Protein AF-A0A060RL72-F1 (afdb_monomer)

Radius of gyration: 18.07 Å; Cα contacts (8 Å, |Δi|>4): 55; chains: 1; bounding box: 34×30×53 Å

Organism: NCBI:txid315405

Secondary structure (DSSP, 8-state):
---------PPPPHHHHHHHHT-TT-HHHHHHHHHHHHHHHHHTS---HHHHHHHHHHHHHHHH-

Structure (mmCIF, N/CA/C/O backbone):
data_AF-A0A060RL72-F1
#
_entry.id   AF-A0A060RL72-F1
#
loop_
_atom_site.group_PDB
_atom_site.id
_atom_site.type_symbol
_atom_site.label_atom_id
_atom_site.label_alt_id
_atom_site.label_comp_id
_atom_site.label_asym_id
_atom_site.label_entity_id
_atom_site.label_seq_id
_atom_site.pdbx_PDB_ins_code
_atom_site.Cartn_x
_atom_site.Cartn_y
_atom_site.Cartn_z
_atom_site.occupancy
_atom_site.B_iso_or_equiv
_atom_site.auth_seq_id
_atom_site.auth_comp_id
_atom_site.auth_asym_id
_atom_s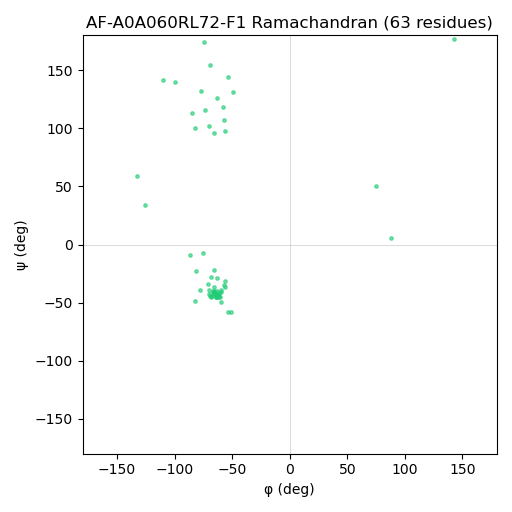ite.auth_atom_id
_atom_site.pdbx_PDB_model_num
ATOM 1 N N . MET A 1 1 ? -4.546 22.010 39.106 1.00 38.06 1 MET A N 1
ATOM 2 C CA . MET A 1 1 ? -4.611 21.727 37.657 1.00 38.06 1 MET A CA 1
ATOM 3 C C . MET A 1 1 ? -5.623 20.608 37.464 1.00 38.06 1 MET A C 1
ATOM 5 O O . MET A 1 1 ? -5.341 19.481 37.841 1.00 38.06 1 MET A O 1
ATOM 9 N N . SER A 1 2 ? -6.850 20.950 37.062 1.00 39.97 2 SER A N 1
ATOM 10 C CA . SER A 1 2 ? -7.975 20.006 37.004 1.00 39.97 2 SER A CA 1
ATOM 11 C C . SER A 1 2 ? -7.933 19.247 35.676 1.00 39.97 2 SER A C 1
ATOM 13 O O . SER A 1 2 ? -8.069 19.858 34.615 1.00 39.97 2 SER A O 1
ATOM 15 N N . LEU A 1 3 ? -7.676 17.937 35.731 1.00 49.50 3 LEU A N 1
ATOM 16 C CA . LEU A 1 3 ? -7.655 17.047 34.572 1.00 49.50 3 LEU A CA 1
ATOM 17 C C . LEU A 1 3 ? -9.101 16.894 34.074 1.00 49.50 3 LEU A C 1
ATOM 19 O O . LEU A 1 3 ? -9.904 16.199 34.695 1.00 49.50 3 LEU A O 1
ATOM 23 N N . ASN A 1 4 ? -9.448 17.602 32.995 1.00 51.72 4 ASN A N 1
ATOM 24 C CA . ASN A 1 4 ? -10.758 17.513 32.353 1.00 51.72 4 ASN A CA 1
ATOM 25 C C . ASN A 1 4 ? -11.022 16.055 31.955 1.00 51.72 4 ASN A C 1
ATOM 27 O O . ASN A 1 4 ? -10.394 15.504 31.052 1.00 51.72 4 ASN A O 1
ATOM 31 N N . LYS A 1 5 ? -11.931 15.428 32.697 1.00 49.59 5 LYS A N 1
ATOM 32 C CA . LYS A 1 5 ? -12.357 14.043 32.553 1.00 49.59 5 LYS A CA 1
ATOM 33 C C . LYS A 1 5 ? -13.078 13.910 31.207 1.00 49.59 5 LYS A C 1
ATOM 35 O O . LYS A 1 5 ? -14.271 14.194 31.119 1.00 49.59 5 LYS A O 1
ATOM 40 N N . PHE A 1 6 ? -12.373 13.483 30.159 1.00 54.34 6 PHE A N 1
ATOM 41 C CA . PHE A 1 6 ? -13.001 12.946 28.949 1.00 54.34 6 PHE A CA 1
ATOM 42 C C . PHE A 1 6 ? -13.904 11.784 29.394 1.00 54.34 6 PHE A C 1
ATOM 44 O O . PHE A 1 6 ? -13.420 10.709 29.717 1.00 54.34 6 PHE A O 1
ATOM 51 N N . THR A 1 7 ? -15.202 12.035 29.558 1.00 56.28 7 THR A N 1
ATOM 52 C CA . THR A 1 7 ? -16.180 11.091 30.142 1.00 56.28 7 THR A CA 1
ATOM 53 C C 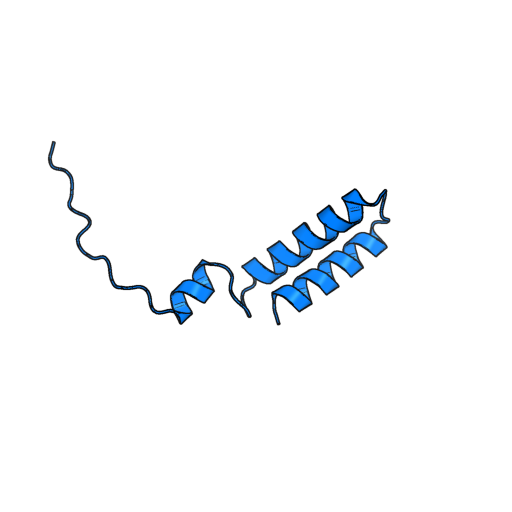. THR A 1 7 ? -17.367 10.870 29.219 1.00 56.28 7 THR A C 1
ATOM 55 O O . THR A 1 7 ? -18.490 10.671 29.659 1.00 56.28 7 THR A O 1
ATOM 58 N N . ASN A 1 8 ? -17.109 10.895 27.915 1.00 55.62 8 ASN A N 1
ATOM 59 C CA . ASN A 1 8 ? -18.084 10.539 26.890 1.00 55.62 8 ASN A CA 1
ATOM 60 C C . ASN A 1 8 ? -17.439 9.584 25.880 1.00 55.62 8 ASN A C 1
ATOM 62 O O . ASN A 1 8 ? -17.322 9.883 24.695 1.00 55.62 8 ASN A O 1
ATOM 66 N N . PHE A 1 9 ? -16.967 8.435 26.365 1.00 59.22 9 PHE A N 1
ATOM 67 C CA . PHE A 1 9 ? -16.586 7.335 25.485 1.00 59.22 9 PHE A CA 1
ATOM 68 C C . PHE A 1 9 ? -17.868 6.584 25.120 1.00 59.22 9 PHE A C 1
ATOM 70 O O . PHE A 1 9 ? -18.399 5.835 25.935 1.00 59.22 9 PHE A O 1
ATOM 77 N N . GLN A 1 10 ? -18.402 6.841 23.927 1.00 66.50 10 GLN A N 1
ATOM 78 C CA . GLN A 1 10 ? -19.416 5.969 23.339 1.00 66.50 10 GLN A CA 1
ATOM 79 C C . GLN A 1 10 ? -18.704 4.735 22.785 1.00 66.50 10 GLN A C 1
ATOM 81 O O . GLN A 1 10 ? -17.683 4.871 22.107 1.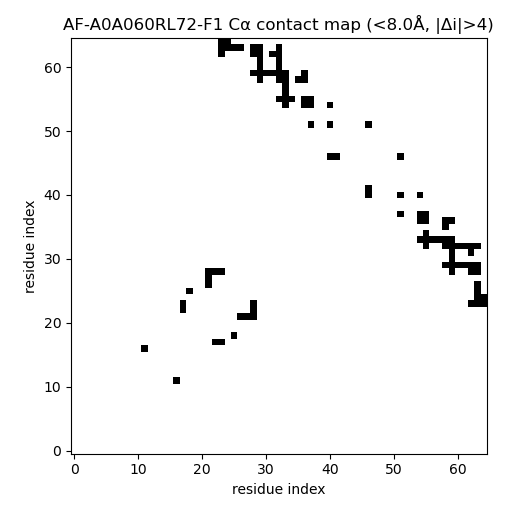00 66.50 10 GLN A O 1
ATOM 86 N N . GLU A 1 11 ? -19.214 3.545 23.102 1.00 67.38 11 GLU A N 1
ATOM 87 C CA . GLU A 1 11 ? -18.718 2.306 22.508 1.00 67.38 11 GLU A CA 1
ATOM 88 C C . GLU A 1 11 ? -18.868 2.415 20.988 1.00 67.38 11 GLU A C 1
ATOM 90 O O . GLU A 1 11 ? -19.960 2.649 20.468 1.00 67.38 11 GLU A O 1
ATOM 95 N N . LEU A 1 12 ? -17.737 2.357 20.283 1.00 66.94 12 LEU A N 1
ATOM 96 C CA . LEU A 1 12 ? -17.714 2.556 18.845 1.00 66.94 12 LEU A CA 1
ATOM 97 C C . LEU A 1 12 ? -18.307 1.316 18.180 1.00 66.94 12 LEU A C 1
ATOM 99 O O . LEU A 1 12 ? -17.743 0.225 18.280 1.00 66.94 12 LEU A O 1
ATOM 103 N N . ASP A 1 13 ? -19.436 1.497 17.497 1.00 71.75 13 ASP A N 1
ATOM 104 C CA . ASP A 1 13 ? -20.056 0.431 16.720 1.00 71.75 13 ASP A CA 1
ATOM 105 C C . ASP A 1 13 ? -19.044 -0.181 15.738 1.00 71.75 13 ASP A C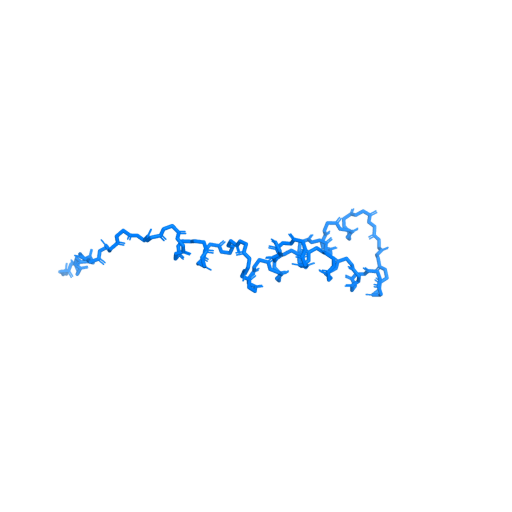 1
ATOM 107 O O . ASP A 1 13 ? -18.202 0.513 15.157 1.00 71.75 13 ASP A O 1
ATOM 111 N N . LYS A 1 14 ? -19.137 -1.497 15.532 1.00 69.62 14 LYS A N 1
ATOM 112 C CA . LYS A 1 14 ? -18.187 -2.260 14.709 1.00 69.62 14 LYS A CA 1
ATOM 113 C C . LYS A 1 14 ? -18.076 -1.709 13.284 1.00 69.62 14 LYS A C 1
ATOM 115 O O . LYS A 1 14 ? -16.990 -1.769 12.711 1.00 69.62 14 LYS A O 1
ATOM 120 N N . ASN A 1 15 ? -19.148 -1.134 12.730 1.00 63.78 15 ASN A N 1
ATOM 121 C CA . ASN A 1 15 ? -19.120 -0.510 11.406 1.00 63.78 15 ASN A CA 1
ATOM 122 C C . ASN A 1 15 ? -18.303 0.787 11.406 1.00 63.78 15 ASN A C 1
ATOM 124 O O . ASN A 1 15 ? -17.477 0.997 10.522 1.00 63.78 15 ASN A O 1
ATOM 128 N N . HIS A 1 16 ? -18.459 1.625 12.434 1.00 65.31 16 HIS A N 1
ATOM 129 C CA . HIS A 1 16 ? -17.650 2.836 12.597 1.00 65.31 16 HIS A CA 1
ATOM 130 C C . HIS A 1 16 ? -16.177 2.505 12.850 1.00 65.31 16 HIS A C 1
ATOM 132 O O . HIS A 1 16 ? -15.288 3.181 12.326 1.00 65.31 16 HIS A O 1
ATOM 138 N N . LEU A 1 17 ? -15.911 1.432 13.597 1.00 65.69 17 LEU A N 1
ATOM 139 C CA . LEU A 1 17 ? -14.560 0.928 13.806 1.00 65.69 17 LEU A CA 1
ATOM 140 C C . LEU A 1 17 ? -13.931 0.461 12.485 1.00 65.69 17 LEU A C 1
ATOM 142 O O . LEU A 1 17 ? -12.770 0.765 12.231 1.00 65.69 17 LEU A O 1
ATOM 146 N N . GLN A 1 18 ? -14.692 -0.205 11.609 1.00 64.44 18 GLN A N 1
ATOM 147 C CA . GLN A 1 18 ? -14.227 -0.559 10.265 1.00 64.44 18 GLN A CA 1
ATOM 148 C C . GLN A 1 18 ? -13.974 0.675 9.398 1.00 64.44 18 GLN A C 1
ATOM 150 O O . GLN A 1 18 ? -12.958 0.734 8.713 1.00 64.44 18 GLN A O 1
ATOM 155 N N . THR A 1 19 ? -14.821 1.701 9.452 1.00 65.44 19 THR A N 1
ATOM 156 C CA . THR A 1 19 ? -14.561 2.945 8.713 1.00 65.44 19 THR A CA 1
ATOM 157 C C . THR A 1 19 ? -13.261 3.615 9.167 1.00 65.44 19 THR A C 1
ATOM 159 O O . THR A 1 19 ? -12.456 4.010 8.329 1.00 65.44 19 THR A O 1
ATOM 162 N N . ILE A 1 20 ? -13.006 3.704 10.475 1.00 67.50 20 ILE A N 1
ATOM 163 C CA . ILE A 1 20 ? -11.824 4.401 11.012 1.00 67.50 20 ILE A CA 1
ATOM 164 C C . ILE A 1 20 ? -10.556 3.548 10.890 1.00 67.50 20 ILE A C 1
ATOM 166 O O . ILE A 1 20 ? -9.495 4.067 10.556 1.00 67.50 20 ILE A O 1
ATOM 170 N N . SER A 1 21 ? -10.656 2.238 11.116 1.00 66.56 21 SER A N 1
ATOM 171 C CA . SER A 1 21 ? -9.523 1.307 11.049 1.00 66.56 21 SER A CA 1
ATOM 172 C C . SER A 1 21 ? -9.084 0.984 9.617 1.00 66.56 21 SER A C 1
ATOM 174 O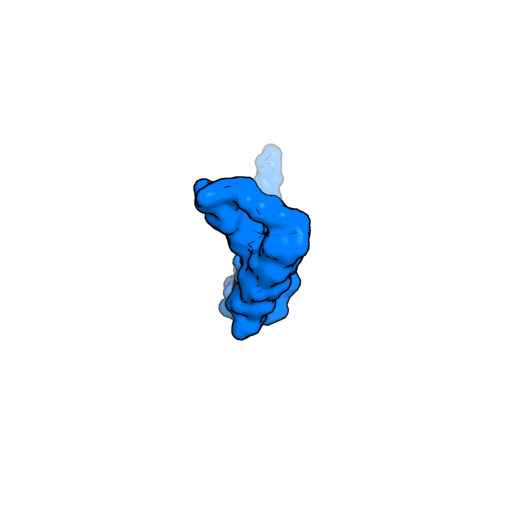 O . SER A 1 21 ? -8.082 0.293 9.447 1.00 66.56 21 SER A O 1
ATOM 176 N N . GLY A 1 22 ? -9.817 1.428 8.590 1.00 62.47 22 GLY A N 1
ATOM 177 C CA . GLY A 1 22 ? -9.526 1.028 7.212 1.00 62.47 22 GLY A CA 1
ATOM 178 C C . GLY A 1 22 ? -9.965 -0.409 6.919 1.00 62.47 22 GLY A C 1
ATOM 179 O O . GLY A 1 22 ? -9.196 -1.217 6.402 1.00 62.47 22 GLY A O 1
ATOM 180 N N . GLY A 1 23 ? -11.207 -0.740 7.252 1.00 63.97 23 GLY A N 1
ATOM 181 C CA . GLY A 1 23 ? -11.886 -1.960 6.835 1.00 63.97 23 GLY A CA 1
ATOM 182 C C . GLY A 1 23 ? -12.325 -1.933 5.367 1.00 63.97 23 GLY A C 1
ATOM 183 O O . GLY A 1 23 ? -12.209 -0.925 4.669 1.00 63.97 23 GLY A O 1
ATOM 184 N N . LYS A 1 24 ? -12.846 -3.075 4.918 1.00 63.34 24 LYS A N 1
ATOM 185 C CA . LYS A 1 24 ? -13.350 -3.337 3.561 1.00 63.34 24 LYS A CA 1
ATOM 186 C C . LYS A 1 24 ? -14.315 -2.229 3.107 1.00 63.34 24 LYS A C 1
ATOM 188 O O . LYS A 1 24 ? -15.208 -1.842 3.858 1.00 63.34 24 LYS A O 1
ATOM 193 N N . GLY A 1 25 ? -14.111 -1.694 1.907 1.00 69.56 25 GLY A N 1
ATOM 194 C CA . GLY A 1 25 ? -14.890 -0.597 1.323 1.00 69.56 25 GLY A CA 1
ATOM 195 C C . GLY A 1 25 ? -14.406 0.819 1.658 1.00 69.56 25 GLY A C 1
ATOM 196 O O . GLY A 1 25 ? -15.073 1.784 1.278 1.00 69.56 25 GLY A O 1
ATOM 197 N N . ASN A 1 26 ? -13.264 0.984 2.339 1.00 80.12 26 ASN A N 1
ATOM 198 C CA . ASN A 1 26 ? -12.698 2.302 2.645 1.00 80.12 26 ASN A CA 1
ATOM 199 C C . ASN A 1 26 ? -11.563 2.707 1.680 1.00 80.12 26 ASN A C 1
ATOM 201 O O . ASN A 1 26 ? -10.676 1.916 1.356 1.00 80.12 26 ASN A O 1
ATOM 205 N N . MET A 1 27 ? -11.533 3.985 1.279 1.00 80.19 27 MET A N 1
ATOM 206 C CA . MET A 1 27 ? -10.442 4.572 0.487 1.00 80.19 27 MET A CA 1
ATOM 207 C C . MET A 1 27 ? -9.077 4.433 1.174 1.00 80.19 27 MET A C 1
ATOM 209 O O . MET A 1 27 ? -8.077 4.220 0.492 1.00 80.19 27 MET A O 1
ATOM 213 N N . GLY A 1 28 ? -9.024 4.507 2.510 1.00 81.44 28 GLY A N 1
ATOM 214 C CA . GLY A 1 28 ? -7.780 4.311 3.264 1.00 81.44 28 GLY A CA 1
ATOM 215 C C . GLY A 1 28 ? -7.157 2.929 3.034 1.00 81.44 28 GLY A C 1
ATOM 216 O O . GLY A 1 28 ? -5.946 2.817 2.856 1.00 81.44 28 GLY A O 1
ATOM 217 N N . SER A 1 29 ? -7.989 1.891 2.945 1.00 82.75 29 SER A N 1
ATOM 218 C CA . SER A 1 29 ? -7.569 0.511 2.666 1.00 82.75 29 SER A CA 1
ATOM 219 C C . SER A 1 29 ? -7.094 0.354 1.231 1.00 82.75 29 SER A C 1
ATOM 221 O O . SER A 1 29 ? -6.077 -0.292 0.999 1.00 82.75 29 SER A O 1
ATOM 223 N N . ALA A 1 30 ? -7.771 1.007 0.280 1.00 86.19 30 ALA A N 1
ATOM 224 C CA . ALA A 1 30 ? -7.345 1.034 -1.116 1.00 86.19 30 ALA A CA 1
ATOM 225 C C . ALA A 1 30 ? -5.949 1.657 -1.257 1.00 86.19 30 ALA A C 1
ATOM 227 O O . ALA A 1 30 ? -5.056 1.059 -1.847 1.00 86.19 30 ALA A O 1
ATOM 228 N N . ILE A 1 31 ? -5.728 2.828 -0.653 1.00 88.06 31 ILE A N 1
ATOM 229 C CA . ILE A 1 31 ? -4.440 3.536 -0.706 1.00 88.06 31 ILE A CA 1
ATOM 230 C C . ILE A 1 31 ? -3.346 2.736 0.018 1.00 88.06 31 ILE A C 1
ATOM 232 O O . ILE A 1 31 ? -2.231 2.615 -0.491 1.00 88.06 31 ILE A O 1
ATOM 236 N N . GLY A 1 32 ? -3.663 2.148 1.175 1.00 87.44 32 GLY A N 1
ATOM 237 C CA . GLY A 1 32 ? -2.745 1.278 1.909 1.00 87.44 32 GLY A CA 1
ATOM 238 C C . GLY A 1 32 ? -2.354 0.032 1.110 1.00 87.44 32 GLY A C 1
ATOM 239 O O . GLY A 1 32 ? -1.171 -0.295 1.031 1.00 87.44 32 GLY A O 1
ATOM 240 N N . GLY A 1 33 ? -3.321 -0.617 0.455 1.00 88.50 33 GLY A N 1
ATOM 241 C CA . GLY A 1 33 ? -3.093 -1.756 -0.436 1.00 88.50 33 GLY A CA 1
ATOM 242 C C . GLY A 1 33 ? -2.252 -1.381 -1.654 1.00 88.50 33 GLY A C 1
ATOM 243 O O . GLY A 1 33 ? -1.292 -2.079 -1.969 1.00 88.50 33 GLY A O 1
ATOM 244 N N . CYS A 1 34 ? -2.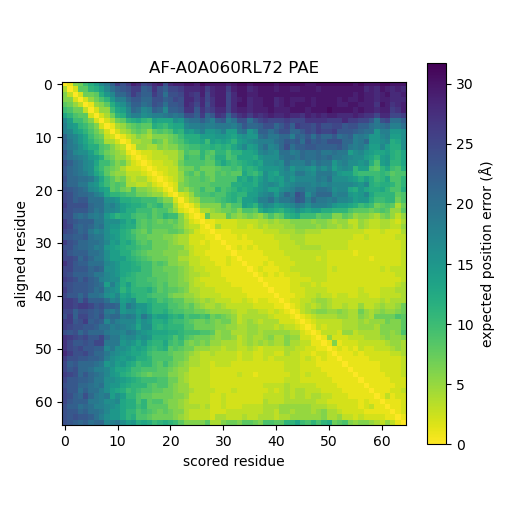545 -0.244 -2.286 1.00 91.38 34 CYS A N 1
ATOM 245 C CA . CYS A 1 34 ? -1.767 0.315 -3.389 1.00 91.38 34 CYS A CA 1
ATOM 246 C C . CYS A 1 34 ? -0.282 0.473 -3.032 1.00 91.38 34 CYS A C 1
ATOM 248 O O . CYS A 1 34 ? 0.597 -0.083 -3.692 1.00 91.38 34 CYS A O 1
ATOM 250 N N . ILE A 1 35 ? -0.003 1.235 -1.971 1.00 91.69 35 ILE A N 1
ATOM 251 C CA . ILE A 1 35 ? 1.362 1.563 -1.548 1.00 91.69 35 ILE A CA 1
ATOM 252 C C . ILE A 1 35 ? 2.070 0.308 -1.029 1.00 91.69 35 ILE A C 1
ATOM 254 O O . ILE A 1 35 ? 3.209 0.044 -1.413 1.00 91.69 35 ILE A O 1
ATOM 258 N N . GLY A 1 36 ? 1.390 -0.492 -0.204 1.00 90.00 36 GLY A N 1
ATOM 259 C CA . GLY A 1 36 ? 1.928 -1.734 0.346 1.00 90.00 36 GLY A CA 1
ATOM 260 C C . GLY A 1 36 ? 2.274 -2.758 -0.735 1.00 90.00 36 GLY A C 1
ATOM 261 O O . GLY A 1 36 ? 3.346 -3.355 -0.683 1.00 90.00 36 GLY A O 1
ATOM 262 N N . GLY A 1 37 ? 1.420 -2.910 -1.751 1.00 90.38 37 GLY A N 1
ATOM 263 C CA . GLY A 1 37 ? 1.659 -3.801 -2.887 1.00 90.38 37 GLY A CA 1
ATOM 264 C C . GLY A 1 37 ? 2.869 -3.379 -3.716 1.00 90.38 37 GLY A C 1
ATOM 265 O O . GLY A 1 37 ? 3.721 -4.209 -4.035 1.00 90.38 37 GLY A O 1
ATOM 266 N N . VAL A 1 38 ? 2.994 -2.082 -4.014 1.00 93.38 38 VAL A N 1
ATOM 267 C CA . VAL A 1 38 ? 4.155 -1.552 -4.746 1.00 93.38 38 VAL A CA 1
ATOM 268 C C . VAL A 1 38 ? 5.440 -1.699 -3.938 1.00 93.38 38 VAL A C 1
ATOM 270 O O . VAL A 1 38 ? 6.449 -2.113 -4.504 1.00 93.38 38 VAL A O 1
ATOM 273 N N . LEU A 1 39 ? 5.418 -1.418 -2.630 1.00 92.19 39 LEU A N 1
ATOM 274 C CA . LEU A 1 39 ? 6.583 -1.626 -1.764 1.00 92.19 39 LEU A CA 1
ATOM 275 C C . LEU A 1 39 ? 7.014 -3.093 -1.744 1.00 92.19 39 LEU A C 1
ATOM 277 O O . LEU A 1 39 ? 8.203 -3.387 -1.860 1.00 92.19 39 LEU A O 1
ATOM 281 N N . LEU A 1 40 ? 6.055 -4.010 -1.613 1.00 91.81 40 LEU A N 1
ATOM 282 C CA . LEU A 1 40 ? 6.341 -5.438 -1.559 1.00 91.81 40 LEU A CA 1
ATOM 283 C C . LEU A 1 40 ? 6.921 -5.941 -2.886 1.00 91.81 40 LEU A C 1
ATOM 285 O O . LEU A 1 40 ? 7.876 -6.712 -2.894 1.00 91.81 40 LEU A O 1
ATOM 289 N N . ALA A 1 41 ? 6.400 -5.455 -4.011 1.00 89.75 41 ALA A N 1
ATOM 290 C CA . ALA A 1 41 ? 6.948 -5.761 -5.323 1.00 89.75 41 ALA A CA 1
ATOM 291 C C . ALA A 1 41 ? 8.346 -5.157 -5.527 1.00 89.75 41 ALA A C 1
ATOM 293 O O . ALA A 1 41 ? 9.237 -5.842 -6.028 1.00 89.75 41 ALA A O 1
ATOM 294 N N . ALA A 1 42 ? 8.579 -3.923 -5.072 1.00 88.56 42 ALA A N 1
ATOM 295 C CA . ALA A 1 42 ? 9.896 -3.289 -5.116 1.00 88.56 42 ALA A CA 1
ATOM 296 C C . ALA A 1 42 ? 10.937 -4.032 -4.261 1.00 88.56 42 ALA A C 1
ATOM 298 O O . ALA A 1 42 ? 12.120 -4.032 -4.597 1.00 88.56 42 ALA A O 1
ATOM 299 N N . ALA A 1 43 ? 10.512 -4.715 -3.193 1.00 90.75 43 ALA A N 1
ATOM 300 C CA . ALA A 1 43 ? 11.395 -5.561 -2.391 1.00 90.75 43 ALA A CA 1
ATOM 301 C C . ALA A 1 43 ? 11.918 -6.788 -3.162 1.00 90.75 43 ALA A C 1
ATOM 303 O O . ALA A 1 43 ? 12.962 -7.330 -2.808 1.00 90.75 43 ALA A O 1
ATOM 304 N N . THR A 1 44 ? 11.231 -7.213 -4.229 1.00 88.94 44 THR A N 1
ATOM 305 C CA . THR A 1 44 ? 11.677 -8.324 -5.090 1.00 88.94 44 THR A CA 1
ATOM 306 C C . THR A 1 44 ? 12.633 -7.890 -6.205 1.00 88.94 44 T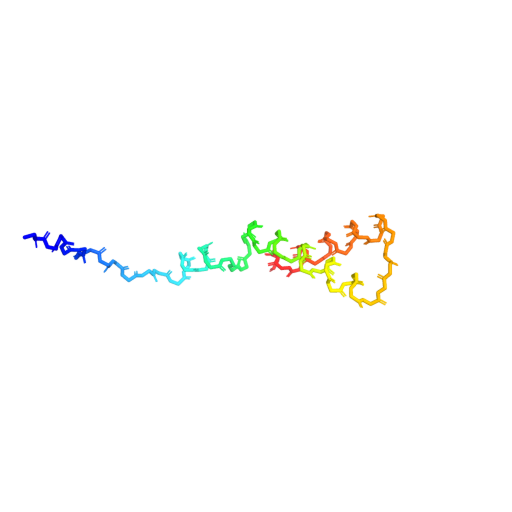HR A C 1
ATOM 308 O O . THR A 1 44 ? 13.234 -8.738 -6.863 1.00 88.94 44 THR A O 1
ATOM 311 N N . GLY A 1 45 ? 12.813 -6.581 -6.405 1.00 89.12 45 GLY A N 1
ATOM 312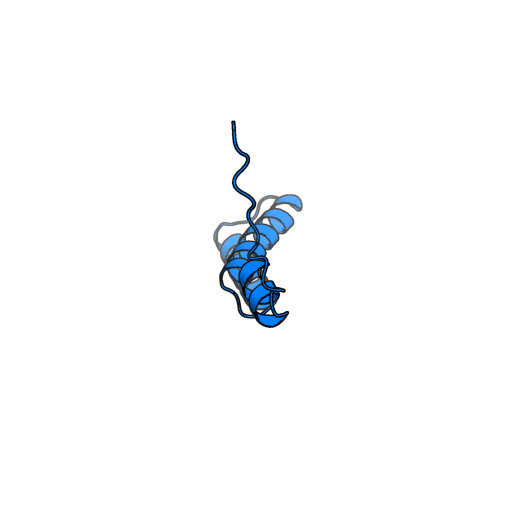 C CA . GLY A 1 45 ? 13.694 -6.013 -7.420 1.00 89.12 45 GLY A CA 1
ATOM 313 C C . GLY A 1 45 ? 13.127 -4.740 -8.058 1.00 89.12 45 GLY A C 1
ATOM 314 O O . GLY A 1 45 ? 12.009 -4.321 -7.752 1.00 89.12 45 GLY A O 1
ATOM 315 N N . PRO A 1 46 ? 13.893 -4.097 -8.956 1.00 88.62 46 PRO A N 1
ATOM 316 C CA . PRO A 1 46 ? 13.439 -2.905 -9.655 1.00 88.62 46 PRO A CA 1
ATOM 317 C C . PRO A 1 46 ? 12.232 -3.222 -10.543 1.00 88.62 46 PRO A C 1
ATOM 319 O O . PRO A 1 46 ? 12.273 -4.100 -11.403 1.00 88.62 46 PRO A O 1
ATOM 322 N N . ILE A 1 47 ? 11.166 -2.454 -10.348 1.00 89.06 47 ILE A N 1
ATOM 323 C CA . ILE A 1 47 ? 9.925 -2.524 -11.117 1.00 89.06 47 ILE A CA 1
ATOM 324 C C . ILE A 1 47 ? 9.791 -1.284 -11.992 1.00 89.06 47 ILE A C 1
ATOM 326 O O . ILE A 1 47 ? 10.130 -0.169 -11.594 1.00 89.06 47 ILE A O 1
ATOM 330 N N . THR A 1 48 ? 9.284 -1.477 -13.207 1.00 92.25 48 THR A N 1
ATOM 331 C CA . THR A 1 48 ? 8.998 -0.370 -14.122 1.00 92.25 48 THR A CA 1
ATOM 332 C C . THR A 1 48 ? 7.819 0.453 -13.605 1.00 92.25 48 THR A C 1
ATOM 334 O O . THR A 1 48 ? 6.940 -0.070 -12.918 1.00 92.25 48 THR A O 1
ATOM 337 N N . GLY A 1 49 ? 7.750 1.737 -13.975 1.00 86.06 49 GLY A N 1
ATOM 338 C CA . GLY A 1 49 ? 6.636 2.605 -13.567 1.00 86.06 49 GLY A CA 1
ATOM 339 C C . GLY A 1 49 ? 5.260 2.052 -13.966 1.00 86.06 49 GLY A C 1
ATOM 340 O O . GLY A 1 49 ? 4.315 2.128 -13.186 1.00 86.06 49 GLY A O 1
ATOM 341 N N . GLY A 1 50 ? 5.161 1.409 -15.136 1.00 89.50 50 GLY A N 1
ATOM 342 C CA . GLY A 1 50 ? 3.938 0.724 -15.569 1.00 89.50 50 GLY A CA 1
ATOM 343 C C . GLY A 1 50 ? 3.596 -0.502 -14.715 1.00 89.50 50 GLY A C 1
ATOM 344 O O . GLY A 1 50 ? 2.437 -0.694 -14.354 1.00 89.50 50 GLY A O 1
ATOM 345 N N . GLY A 1 51 ? 4.598 -1.299 -14.329 1.00 89.00 51 GLY A N 1
ATOM 346 C CA . GLY A 1 51 ? 4.409 -2.427 -13.413 1.00 89.00 51 GLY A CA 1
ATOM 347 C C . GLY A 1 51 ? 3.938 -1.973 -12.031 1.00 89.00 51 GLY A C 1
ATOM 348 O O . GLY A 1 51 ? 2.966 -2.507 -11.506 1.00 89.00 51 GLY A O 1
ATOM 349 N N . ALA A 1 52 ? 4.554 -0.923 -11.483 1.00 89.12 52 ALA A N 1
ATOM 350 C CA . ALA A 1 52 ? 4.141 -0.337 -10.211 1.00 89.12 52 ALA A CA 1
ATOM 351 C C . ALA A 1 52 ? 2.687 0.167 -10.250 1.00 89.12 52 ALA A C 1
ATOM 353 O O . ALA A 1 52 ? 1.940 -0.069 -9.306 1.00 89.12 52 ALA A O 1
ATOM 354 N N . ALA A 1 53 ? 2.250 0.794 -11.348 1.00 90.12 53 ALA A N 1
ATOM 355 C CA . ALA A 1 53 ? 0.865 1.242 -11.501 1.00 90.12 53 ALA A CA 1
ATOM 356 C C . ALA A 1 53 ? -0.138 0.074 -11.496 1.00 90.12 53 ALA A C 1
ATOM 358 O O . ALA A 1 53 ? -1.164 0.147 -10.822 1.00 90.12 53 ALA A O 1
ATOM 359 N N . MET A 1 54 ? 0.174 -1.025 -12.189 1.00 92.62 54 MET A N 1
ATOM 360 C CA . MET A 1 54 ? -0.691 -2.211 -12.215 1.00 92.62 54 MET A CA 1
ATOM 361 C C . MET A 1 54 ? -0.791 -2.873 -10.840 1.00 92.62 54 MET A C 1
ATOM 363 O O . MET A 1 54 ? -1.881 -3.241 -10.409 1.00 92.62 54 MET A O 1
ATOM 367 N N . ILE A 1 55 ? 0.333 -2.983 -10.130 1.00 92.44 55 ILE A N 1
ATOM 368 C CA . ILE A 1 55 ? 0.388 -3.573 -8.787 1.00 92.44 55 ILE A CA 1
ATOM 369 C C . ILE A 1 55 ? -0.360 -2.690 -7.790 1.00 92.44 55 ILE A C 1
ATOM 371 O O . ILE A 1 55 ? -1.173 -3.192 -7.024 1.00 92.44 55 ILE A O 1
ATOM 375 N N . CYS A 1 56 ? -0.150 -1.375 -7.859 1.00 92.12 56 CYS A N 1
ATOM 376 C CA . CYS A 1 56 ? -0.882 -0.379 -7.086 1.00 92.12 56 CYS A CA 1
ATOM 377 C C . CYS A 1 56 ? -2.395 -0.589 -7.233 1.00 92.12 56 CYS A C 1
ATOM 379 O O . CYS A 1 56 ? -3.080 -0.883 -6.259 1.00 92.12 56 CYS A O 1
ATOM 381 N N . VAL A 1 57 ? -2.910 -0.550 -8.463 1.00 91.38 57 VAL A N 1
ATOM 382 C CA . VAL A 1 57 ? -4.349 -0.684 -8.719 1.00 91.38 57 VAL A CA 1
ATOM 383 C C . VAL A 1 57 ? -4.872 -2.067 -8.312 1.00 91.38 57 VAL A C 1
ATOM 385 O O . VAL A 1 57 ? -5.902 -2.147 -7.649 1.00 91.38 57 VAL A O 1
ATOM 388 N N . ALA A 1 58 ? -4.167 -3.156 -8.626 1.00 92.44 58 ALA A N 1
ATOM 389 C CA . ALA A 1 58 ? -4.597 -4.508 -8.259 1.00 92.44 58 ALA A CA 1
ATOM 390 C C . ALA A 1 58 ? -4.639 -4.724 -6.733 1.00 92.44 58 ALA A C 1
ATOM 392 O O . ALA A 1 58 ? -5.616 -5.255 -6.192 1.00 92.44 58 ALA A O 1
ATOM 393 N N . SER A 1 59 ? -3.603 -4.283 -6.018 1.00 89.00 59 SER A N 1
ATOM 394 C CA . SER A 1 59 ? -3.525 -4.377 -4.558 1.00 89.00 59 SER A CA 1
ATOM 395 C C . SER A 1 59 ? -4.500 -3.421 -3.864 1.00 89.00 59 SER A C 1
ATOM 397 O O . SER A 1 59 ? -5.079 -3.771 -2.841 1.00 89.00 59 SER A O 1
ATOM 399 N N . GLY A 1 60 ? -4.748 -2.242 -4.436 1.00 87.44 60 GLY A N 1
A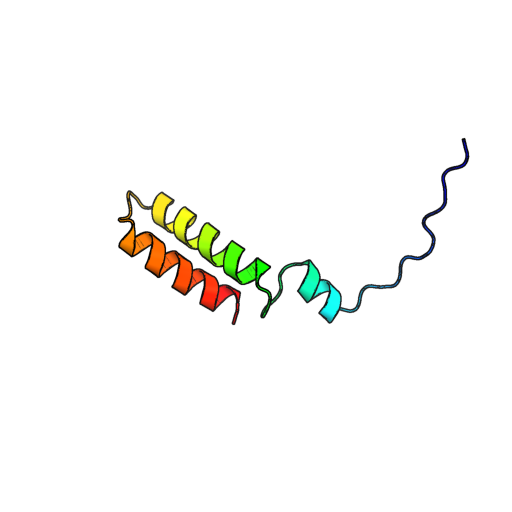TOM 400 C CA . GLY A 1 60 ? -5.743 -1.303 -3.926 1.00 87.44 60 GLY A CA 1
ATOM 401 C C . GLY A 1 60 ? -7.173 -1.799 -4.100 1.00 87.44 60 GLY A C 1
ATOM 402 O O . GLY A 1 60 ? -7.951 -1.747 -3.153 1.00 87.44 60 GLY A O 1
ATOM 403 N N . ILE A 1 61 ? -7.515 -2.341 -5.273 1.00 88.19 61 ILE A N 1
ATOM 404 C CA . ILE A 1 61 ? -8.841 -2.925 -5.522 1.00 88.19 61 ILE A CA 1
ATOM 405 C C . ILE A 1 61 ? -9.076 -4.112 -4.587 1.00 88.19 61 ILE A C 1
ATOM 407 O O . ILE A 1 61 ? -10.137 -4.193 -3.986 1.00 88.19 61 ILE A O 1
ATOM 411 N N . SER A 1 62 ? -8.096 -5.003 -4.417 1.00 86.31 62 SER A N 1
ATOM 412 C CA . SER A 1 62 ? -8.237 -6.163 -3.522 1.00 86.31 62 SER A CA 1
ATOM 413 C C . SER A 1 62 ? -8.313 -5.803 -2.035 1.00 86.31 62 SER A C 1
ATOM 415 O O . SER A 1 62 ? -8.936 -6.538 -1.275 1.00 86.31 62 SER A O 1
ATOM 417 N N . ALA A 1 63 ? -7.712 -4.686 -1.616 1.00 82.88 63 ALA A N 1
ATOM 418 C CA . ALA A 1 63 ? -7.851 -4.160 -0.258 1.00 82.88 63 ALA A CA 1
ATOM 419 C C . ALA A 1 63 ? -9.143 -3.346 -0.057 1.00 82.88 63 ALA A C 1
ATOM 421 O O . ALA A 1 63 ? -9.602 -3.182 1.075 1.00 82.88 63 ALA A O 1
ATOM 422 N N . TYR A 1 64 ? -9.712 -2.816 -1.143 1.00 81.69 64 TYR A N 1
ATOM 423 C CA . TYR A 1 64 ? -10.965 -2.069 -1.139 1.00 81.69 64 TYR A CA 1
ATOM 424 C C . TYR A 1 64 ? -12.191 -2.983 -1.168 1.00 81.69 64 TYR A C 1
ATOM 426 O O . TYR A 1 64 ? -13.117 -2.772 -0.388 1.00 81.69 64 TYR A O 1
ATOM 434 N N . LEU A 1 65 ? -12.216 -3.968 -2.068 1.00 79.00 65 LEU A N 1
ATOM 435 C CA . LEU A 1 65 ? -13.300 -4.946 -2.194 1.00 79.00 65 LEU A CA 1
ATOM 436 C C . LEU A 1 65 ? -13.316 -5.910 -1.033 1.00 79.00 65 LEU A C 1
ATOM 438 O O . LEU A 1 65 ? -14.415 -6.420 -0.735 1.00 79.00 65 LEU A O 1
#

Foldseek 3Di:
DDDPPPPDDDDQPPVNVCAVVLHAQHQVQLQCQLVVQLVVVVVVHDDDPVRSVVSSNVRSVVSHD

pLDDT: mean 77.64, std 14.85, range [38.06, 93.38]

InterPro domains:
  IPR019493 Bacteriocin, class IIb, lactacin-related [PF10439] (6-53)
  IPR023991 Bacteriocin, class IIb, lactobin A/cerein 7B family [TIGR03949] (9-52)

Solvent-accessible surface area (backbone atoms only — not comparable to full-atom values): 3684 Å² total; per-residue (Å²): 136,84,80,80,73,87,80,78,82,71,84,72,51,71,67,59,45,30,62,74,71,37,29,74,71,25,70,63,16,18,53,48,22,15,54,52,37,31,53,56,52,47,73,77,40,95,67,53,73,69,55,40,52,54,37,18,51,54,30,10,48,68,37,20,101

Mean predicted aligned error: 10.8 Å

Nearest PDB structures (foldseek):
  7lcg-assembly1_D  TM=3.793E-01  e=8.032E+00  Usutu virus

Sequence (65 aa):
MSLNKFTNFQELDKNHLQTISGGKGNMGSAIGGCIGGVLLAAATGPITGGGAAMICVASGISAYL